Protein AF-A0A2K9DX71-F1 (afdb_monomer_lite)

Structure (mmCIF, N/CA/C/O backbone):
data_AF-A0A2K9DX71-F1
#
_entry.id   AF-A0A2K9DX71-F1
#
loop_
_atom_site.group_PDB
_atom_site.id
_atom_site.type_symbol
_atom_site.label_atom_id
_atom_site.label_alt_id
_atom_site.label_comp_id
_atom_site.label_asym_id
_atom_site.label_entity_id
_atom_site.label_seq_id
_atom_site.pdbx_PDB_ins_code
_atom_site.Cartn_x
_atom_site.Cartn_y
_atom_site.Cartn_z
_atom_site.occupancy
_atom_site.B_iso_or_equiv
_atom_site.auth_seq_id
_atom_site.auth_comp_id
_atom_site.auth_asym_id
_atom_site.auth_atom_id
_atom_site.pdbx_PDB_model_num
ATOM 1 N N . MET A 1 1 ? -12.367 -12.941 1.163 1.00 76.44 1 MET A N 1
ATOM 2 C CA . MET A 1 1 ? -12.643 -12.492 -0.220 1.00 76.44 1 MET A CA 1
ATOM 3 C C . MET A 1 1 ? -11.961 -11.161 -0.520 1.00 76.44 1 MET A C 1
ATOM 5 O O . MET A 1 1 ? -11.025 -11.190 -1.291 1.00 76.44 1 MET A O 1
ATOM 9 N N . PHE A 1 2 ? -12.339 -10.026 0.095 1.00 86.12 2 PHE A N 1
ATOM 10 C CA . PHE A 1 2 ? -11.688 -8.729 -0.202 1.00 86.12 2 PHE A CA 1
ATOM 11 C C . PHE A 1 2 ? -10.212 -8.670 0.224 1.00 86.12 2 PHE A C 1
ATOM 13 O O . PHE A 1 2 ? -9.353 -8.324 -0.580 1.00 86.12 2 PHE A O 1
ATOM 20 N N . GLU A 1 3 ? -9.910 -9.048 1.470 1.00 90.69 3 GLU A N 1
ATOM 21 C CA . GLU A 1 3 ? -8.520 -9.111 1.939 1.00 90.69 3 GLU A CA 1
ATOM 22 C C . GLU A 1 3 ? -7.691 -10.093 1.120 1.00 90.69 3 GLU A C 1
ATOM 24 O O . GLU A 1 3 ? -6.584 -9.760 0.723 1.00 90.69 3 GLU A O 1
ATOM 29 N N . ASP A 1 4 ? -8.231 -11.279 0.835 1.00 92.75 4 ASP A N 1
ATOM 30 C CA . ASP A 1 4 ? -7.519 -12.298 0.061 1.00 92.75 4 ASP A CA 1
ATOM 31 C C . ASP A 1 4 ? -7.148 -11.774 -1.331 1.00 92.75 4 ASP A C 1
ATOM 33 O O . ASP A 1 4 ? -5.999 -11.911 -1.731 1.00 92.75 4 ASP A O 1
ATOM 37 N N . THR A 1 5 ? -8.052 -11.051 -2.006 1.00 94.12 5 THR A N 1
ATOM 38 C CA . THR A 1 5 ? -7.744 -10.390 -3.283 1.00 94.12 5 THR A CA 1
ATOM 39 C C . THR A 1 5 ? -6.643 -9.338 -3.143 1.00 94.12 5 THR A C 1
ATOM 41 O O . THR A 1 5 ? -5.730 -9.310 -3.958 1.00 94.12 5 THR A O 1
ATOM 44 N N . ILE A 1 6 ? -6.668 -8.496 -2.103 1.00 95.06 6 ILE A N 1
ATOM 45 C CA . ILE A 1 6 ? -5.584 -7.524 -1.861 1.00 95.06 6 ILE A CA 1
ATOM 46 C C . ILE A 1 6 ? -4.240 -8.240 -1.677 1.00 95.06 6 ILE A C 1
ATOM 48 O O . ILE A 1 6 ? -3.221 -7.785 -2.194 1.00 95.06 6 ILE A O 1
ATOM 52 N N . LEU A 1 7 ? -4.230 -9.351 -0.939 1.00 96.75 7 LEU A N 1
ATOM 53 C CA . LEU A 1 7 ? -3.019 -10.126 -0.689 1.00 96.75 7 LEU A CA 1
ATOM 54 C C . LEU A 1 7 ? -2.520 -10.806 -1.972 1.00 96.75 7 LEU A C 1
ATOM 56 O O . LEU A 1 7 ? -1.317 -10.816 -2.198 1.00 96.75 7 LEU A O 1
ATOM 60 N N . GLU A 1 8 ? -3.410 -11.317 -2.821 1.00 97.38 8 GLU A N 1
ATOM 61 C CA . GLU A 1 8 ? -3.056 -11.880 -4.131 1.00 97.38 8 GLU A CA 1
ATOM 62 C C . GLU A 1 8 ? -2.452 -10.819 -5.063 1.00 97.38 8 GLU A C 1
ATOM 64 O O . GLU A 1 8 ? -1.439 -11.075 -5.708 1.00 97.38 8 GLU A O 1
ATOM 69 N N . MET A 1 9 ? -2.999 -9.598 -5.085 1.00 97.44 9 MET A N 1
ATOM 70 C CA . MET A 1 9 ? -2.460 -8.499 -5.902 1.00 97.44 9 MET A CA 1
ATOM 71 C C . MET A 1 9 ? -1.044 -8.080 -5.483 1.00 97.44 9 MET A C 1
ATOM 73 O O . MET A 1 9 ? -0.245 -7.654 -6.314 1.00 97.44 9 MET A O 1
ATOM 77 N N . MET A 1 10 ? -0.697 -8.228 -4.202 1.00 97.81 10 MET A N 1
ATOM 78 C CA . MET A 1 10 ? 0.667 -7.984 -3.720 1.00 97.81 10 MET A CA 1
ATOM 79 C C . MET A 1 10 ? 1.690 -8.992 -4.270 1.00 97.81 10 MET A C 1
ATOM 81 O O . MET A 1 10 ? 2.883 -8.705 -4.251 1.00 97.81 10 MET A O 1
ATOM 85 N N . ASP A 1 11 ? 1.249 -10.153 -4.757 1.00 97.44 11 ASP A N 1
ATOM 86 C CA . ASP A 1 11 ? 2.118 -11.149 -5.394 1.00 97.44 11 ASP A CA 1
ATOM 87 C C . ASP A 1 11 ? 2.207 -10.966 -6.927 1.00 97.44 11 ASP A C 1
ATOM 89 O O . ASP A 1 11 ? 2.851 -11.767 -7.605 1.00 97.44 11 ASP A O 1
ATOM 93 N N . GLY A 1 12 ? 1.566 -9.923 -7.469 1.00 96.44 12 GLY A N 1
ATOM 94 C CA . GLY A 1 12 ? 1.499 -9.624 -8.899 1.00 96.44 12 GLY A CA 1
ATOM 95 C C . GLY A 1 12 ? 2.605 -8.702 -9.426 1.00 96.44 12 GLY A C 1
ATOM 96 O O . GLY A 1 12 ? 3.689 -8.563 -8.853 1.00 96.44 12 GLY A O 1
ATOM 97 N N . GLU A 1 13 ? 2.315 -8.063 -10.558 1.00 96.81 13 GLU A N 1
ATOM 98 C CA . GLU A 1 13 ? 3.222 -7.141 -11.245 1.00 96.81 13 GLU A CA 1
ATOM 99 C C . GLU A 1 13 ? 3.141 -5.718 -10.649 1.00 96.81 13 GLU A C 1
ATOM 101 O O . GLU A 1 13 ? 2.268 -5.433 -9.826 1.00 96.81 13 GLU A O 1
ATOM 106 N N . PRO A 1 14 ? 4.029 -4.775 -11.032 1.00 96.06 14 PRO A N 1
ATOM 107 C CA . PRO A 1 14 ? 4.040 -3.422 -10.465 1.00 96.06 14 PRO A CA 1
ATOM 108 C C . PRO A 1 14 ? 2.683 -2.706 -10.467 1.00 96.06 14 PRO A C 1
ATOM 110 O O . PRO A 1 14 ? 2.383 -1.978 -9.521 1.00 96.06 14 PRO A O 1
ATOM 113 N N . PHE A 1 15 ? 1.848 -2.942 -11.484 1.00 95.75 15 PHE A N 1
ATOM 114 C CA . PHE A 1 15 ? 0.478 -2.431 -11.524 1.00 95.75 15 PHE A CA 1
ATOM 115 C C . PHE A 1 15 ? -0.389 -3.000 -10.394 1.00 95.75 15 PHE A C 1
ATOM 117 O O . PHE A 1 15 ? -1.045 -2.235 -9.688 1.00 95.75 15 PHE A O 1
ATOM 124 N N . ASP A 1 16 ? -0.365 -4.316 -10.183 1.00 97.69 16 AS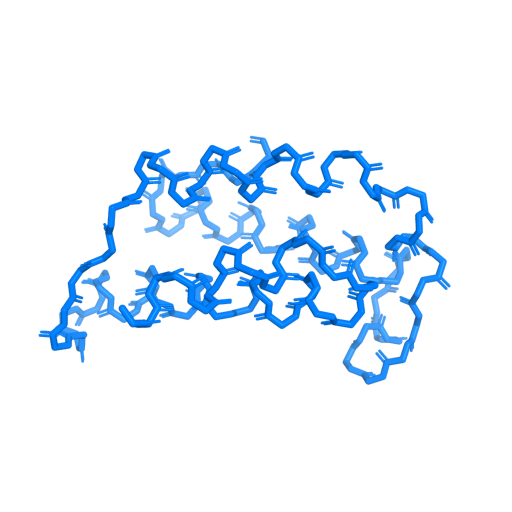P A N 1
ATOM 125 C CA . ASP A 1 16 ? -1.155 -4.983 -9.145 1.00 97.69 16 ASP A CA 1
ATOM 126 C C . ASP A 1 16 ? -0.725 -4.520 -7.751 1.00 97.69 16 ASP A C 1
ATOM 128 O O . ASP A 1 16 ? -1.566 -4.181 -6.916 1.00 97.69 16 ASP A O 1
ATOM 132 N N . ILE A 1 17 ? 0.588 -4.396 -7.531 1.00 98.00 17 ILE A N 1
ATOM 133 C CA . ILE A 1 17 ? 1.163 -3.880 -6.283 1.00 98.00 17 ILE A CA 1
ATOM 134 C C . ILE A 1 17 ? 0.722 -2.429 -6.041 1.00 98.00 17 ILE A C 1
ATOM 136 O O . ILE A 1 17 ? 0.343 -2.074 -4.921 1.00 98.00 17 ILE A O 1
ATOM 140 N N . TYR A 1 18 ? 0.736 -1.586 -7.079 1.00 96.25 18 TYR A N 1
ATOM 141 C CA . TYR A 1 18 ? 0.255 -0.206 -6.998 1.00 96.25 18 TYR A CA 1
ATOM 142 C C . TYR A 1 18 ? -1.238 -0.140 -6.642 1.00 9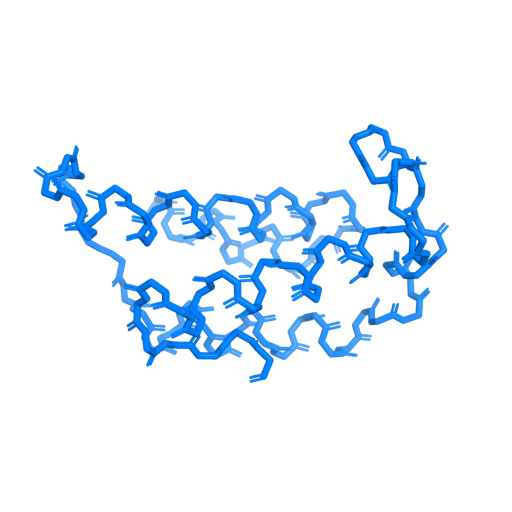6.25 18 TYR A C 1
ATOM 144 O O . TYR A 1 18 ? -1.637 0.626 -5.759 1.00 96.25 18 TYR A O 1
ATOM 152 N N . VAL A 1 19 ? -2.072 -0.967 -7.275 1.00 96.44 19 VAL A N 1
ATOM 153 C CA . VAL A 1 19 ? -3.505 -1.012 -6.967 1.00 96.44 19 VAL A CA 1
ATOM 154 C C . VAL A 1 19 ? -3.737 -1.526 -5.544 1.00 96.44 19 VAL A C 1
ATOM 156 O O . VAL A 1 19 ? -4.537 -0.938 -4.816 1.00 96.44 19 VAL A O 1
ATOM 159 N N . ALA A 1 20 ? -3.004 -2.550 -5.100 1.00 97.62 20 ALA A N 1
ATOM 160 C CA . ALA A 1 20 ? -3.080 -3.060 -3.732 1.00 97.62 20 ALA A CA 1
ATOM 161 C C . ALA A 1 20 ? -2.735 -1.974 -2.699 1.00 97.62 20 ALA A C 1
ATOM 163 O O . ALA A 1 20 ? -3.484 -1.775 -1.741 1.00 97.62 20 ALA A O 1
ATOM 164 N N . LEU A 1 21 ? -1.653 -1.217 -2.919 1.00 97.25 21 LEU A N 1
ATOM 165 C CA . LEU A 1 21 ? -1.282 -0.057 -2.102 1.00 97.25 21 LEU A CA 1
ATOM 166 C C . LEU A 1 21 ? -2.429 0.960 -2.017 1.00 97.25 21 LEU A C 1
ATOM 168 O O . LEU A 1 21 ? -2.799 1.395 -0.923 1.00 97.25 21 LEU A O 1
ATOM 172 N N . PHE A 1 22 ? -3.006 1.330 -3.162 1.00 95.56 22 PHE A N 1
ATOM 173 C CA . PHE A 1 22 ? -4.071 2.327 -3.225 1.00 95.56 22 PHE A CA 1
ATOM 174 C C . PHE A 1 22 ? -5.358 1.852 -2.533 1.00 95.56 22 PHE A C 1
ATOM 176 O O . PHE A 1 22 ? -6.026 2.635 -1.850 1.00 95.56 22 PHE A O 1
ATOM 183 N N . LEU A 1 23 ? -5.703 0.569 -2.665 1.00 95.94 23 LEU A N 1
ATOM 184 C CA . LEU A 1 23 ? -6.843 -0.037 -1.975 1.00 95.94 23 LEU A CA 1
ATOM 185 C C . LEU A 1 23 ? -6.642 -0.034 -0.459 1.00 95.94 23 LEU A C 1
ATOM 187 O O . LEU A 1 23 ? -7.536 0.409 0.263 1.00 95.94 23 LEU A O 1
ATOM 191 N N . VAL A 1 24 ? -5.465 -0.443 0.024 1.00 96.88 24 VAL A N 1
ATOM 192 C CA . VAL A 1 24 ? -5.141 -0.420 1.459 1.00 96.88 24 VAL A CA 1
ATOM 193 C C . VAL A 1 24 ? -5.195 1.006 2.008 1.00 96.88 24 VAL A C 1
ATOM 195 O O . VAL A 1 24 ? -5.821 1.239 3.039 1.00 96.88 24 VAL A O 1
ATOM 198 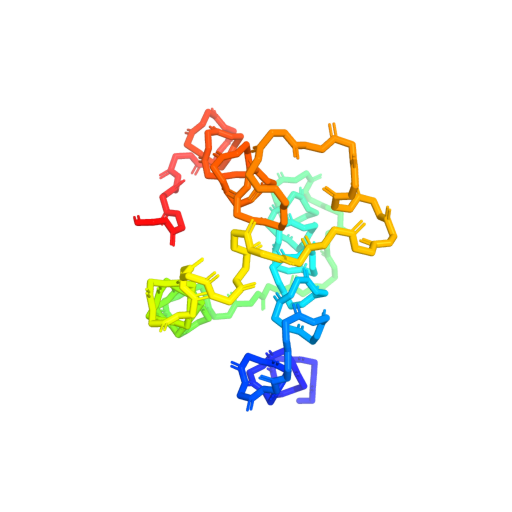N N . PHE A 1 25 ? -4.616 1.984 1.307 1.00 96.69 25 PHE A N 1
ATOM 199 C CA . PHE A 1 25 ? -4.667 3.384 1.732 1.00 96.69 25 PHE A CA 1
ATOM 200 C C . PHE A 1 25 ? -6.103 3.920 1.835 1.00 96.69 25 PHE A C 1
ATOM 202 O O . PHE A 1 25 ? -6.474 4.535 2.840 1.00 96.69 25 PHE A O 1
ATOM 209 N N . ASN A 1 26 ? -6.940 3.672 0.823 1.00 95.19 26 ASN A N 1
ATOM 210 C CA . ASN A 1 26 ? -8.337 4.103 0.860 1.00 95.19 26 ASN A CA 1
ATOM 211 C C . ASN A 1 26 ? -9.123 3.411 1.969 1.00 95.19 26 ASN A C 1
ATOM 213 O O . ASN A 1 26 ? -9.940 4.059 2.620 1.00 95.19 26 ASN A O 1
ATOM 217 N N . GLN A 1 27 ? -8.853 2.129 2.204 1.00 95.81 27 GLN A N 1
ATOM 218 C CA . GLN A 1 27 ? -9.467 1.372 3.282 1.00 95.81 27 GLN A CA 1
ATOM 219 C C . GLN A 1 27 ? -9.126 1.980 4.649 1.00 95.81 27 GLN A C 1
ATOM 221 O O . GLN A 1 27 ? -10.036 2.291 5.415 1.00 95.81 27 GLN A O 1
ATOM 226 N N . LEU A 1 28 ? -7.846 2.270 4.917 1.00 95.19 28 LEU A N 1
ATOM 227 C CA . LEU A 1 28 ? -7.418 2.956 6.144 1.00 95.19 28 LEU A CA 1
ATOM 228 C C . LEU A 1 28 ? -8.120 4.308 6.318 1.00 95.19 28 LEU A C 1
ATOM 230 O O . LEU A 1 28 ? -8.600 4.625 7.407 1.00 95.19 28 LEU A O 1
ATOM 234 N N . ARG A 1 29 ? -8.242 5.085 5.235 1.00 95.75 29 ARG A N 1
ATOM 235 C CA . ARG A 1 29 ? -8.952 6.369 5.250 1.00 95.75 29 ARG A CA 1
ATOM 236 C C . ARG A 1 29 ? -10.437 6.204 5.571 1.00 95.75 29 ARG A C 1
ATOM 238 O O . ARG A 1 29 ? -10.973 6.962 6.372 1.00 95.75 29 ARG A O 1
ATOM 245 N N . TYR A 1 30 ? -11.117 5.241 4.954 1.00 95.50 30 TYR A N 1
ATOM 246 C CA . TYR A 1 30 ? -12.542 5.021 5.197 1.00 95.50 30 TYR A CA 1
ATOM 247 C C . TYR A 1 30 ? -12.824 4.473 6.592 1.00 95.50 30 TYR A C 1
ATOM 249 O O . TYR A 1 30 ? -13.824 4.864 7.191 1.00 95.50 30 TYR A O 1
ATOM 257 N N . GLU A 1 31 ? -11.955 3.616 7.125 1.00 94.56 31 GLU A N 1
ATOM 258 C CA . GLU A 1 31 ? -12.036 3.168 8.516 1.00 94.56 31 GLU A CA 1
ATOM 259 C C . GLU A 1 31 ? -11.843 4.333 9.487 1.00 94.56 31 GLU A C 1
ATOM 261 O O . GLU A 1 31 ? -12.640 4.493 10.408 1.00 94.56 31 GLU A O 1
ATOM 266 N N . HIS A 1 32 ? -10.830 5.174 9.255 1.00 93.25 32 HIS A N 1
ATOM 267 C CA . HIS A 1 32 ? -10.573 6.365 10.065 1.00 93.25 32 HIS A CA 1
ATOM 268 C C . HIS A 1 32 ? -11.760 7.339 10.060 1.00 93.25 32 HIS A C 1
ATOM 270 O O . HIS A 1 32 ? -12.157 7.848 11.104 1.00 93.25 32 HIS A O 1
ATOM 276 N N . ASP A 1 33 ? -12.365 7.566 8.893 1.00 94.06 33 ASP A N 1
ATOM 277 C CA . ASP A 1 33 ? -13.489 8.493 8.744 1.00 94.06 33 ASP A CA 1
ATOM 278 C C . ASP A 1 33 ? -14.840 7.890 9.191 1.00 94.06 33 ASP A C 1
ATOM 280 O O . ASP A 1 33 ? -15.875 8.538 9.038 1.00 94.06 33 ASP A O 1
ATOM 284 N N . GLY A 1 34 ? -14.873 6.641 9.681 1.00 94.12 34 GLY A N 1
ATOM 285 C CA . GLY A 1 34 ? -16.110 5.952 10.075 1.00 94.12 34 GLY A CA 1
ATOM 286 C C . GLY A 1 34 ? -17.057 5.645 8.908 1.00 94.12 34 GLY A C 1
ATOM 287 O O . GLY A 1 34 ? -18.259 5.484 9.104 1.00 94.12 34 GLY A O 1
ATOM 288 N N . ARG A 1 35 ? -16.529 5.598 7.678 1.00 95.00 35 ARG A N 1
ATOM 289 C CA . ARG A 1 35 ? -17.286 5.376 6.431 1.00 95.00 35 ARG A CA 1
ATOM 290 C C . ARG A 1 35 ? -17.148 3.963 5.874 1.00 95.00 35 ARG A C 1
ATOM 292 O O . ARG A 1 35 ? -17.828 3.626 4.907 1.00 95.00 35 ARG A O 1
ATOM 299 N N . SER A 1 36 ? -16.262 3.154 6.444 1.00 92.44 36 SER A N 1
ATOM 300 C CA . SER A 1 36 ? -16.090 1.768 6.026 1.00 92.44 36 SER A CA 1
ATOM 301 C C . SER A 1 36 ? -17.155 0.862 6.646 1.00 92.44 36 SER A C 1
ATOM 303 O O . SER A 1 36 ? -17.470 0.975 7.827 1.00 92.44 36 SER A O 1
ATOM 305 N N . SER A 1 37 ? -17.686 -0.068 5.851 1.00 91.19 37 SER A N 1
ATOM 306 C CA . SER A 1 37 ? -18.627 -1.104 6.309 1.00 91.19 37 SER A CA 1
ATOM 307 C C . SER A 1 37 ? -17.926 -2.326 6.917 1.00 91.19 37 SER A C 1
ATOM 309 O O . SER A 1 37 ? -18.585 -3.196 7.482 1.00 91.19 37 SER A O 1
ATOM 311 N N . PHE A 1 38 ? -16.596 -2.388 6.811 1.00 92.38 38 PHE A N 1
ATOM 312 C CA . PHE A 1 38 ? -15.749 -3.439 7.369 1.00 92.38 38 PHE A CA 1
ATOM 313 C C . PHE A 1 38 ? -14.390 -2.875 7.799 1.00 92.38 38 PHE A C 1
ATOM 315 O O . PHE A 1 38 ? -14.028 -1.756 7.438 1.00 92.38 38 PHE A O 1
ATOM 322 N N . VAL A 1 39 ? -13.631 -3.654 8.562 1.00 92.56 39 VAL A N 1
ATOM 323 C CA . VAL A 1 39 ? -12.237 -3.349 8.901 1.00 92.56 39 VAL A CA 1
ATOM 324 C C . VAL A 1 39 ? -11.343 -4.460 8.381 1.00 92.56 39 VAL A C 1
ATOM 326 O O . VAL A 1 39 ? -11.769 -5.616 8.369 1.00 92.56 39 VAL A O 1
ATOM 329 N N . ILE A 1 40 ? -10.134 -4.115 7.948 1.00 93.81 40 ILE A N 1
ATOM 330 C CA . ILE A 1 40 ? -9.129 -5.115 7.579 1.00 93.81 40 ILE A CA 1
ATOM 331 C C . ILE A 1 40 ? -8.292 -5.548 8.785 1.00 93.81 40 ILE A C 1
ATOM 333 O O . ILE A 1 40 ? -8.064 -4.770 9.716 1.00 93.81 40 ILE A O 1
ATOM 337 N N . ASP A 1 41 ? -7.758 -6.765 8.735 1.00 95.12 41 ASP A N 1
ATOM 338 C CA . ASP A 1 41 ? -6.657 -7.208 9.586 1.00 95.12 41 ASP A CA 1
ATOM 339 C C . ASP A 1 41 ? -5.388 -6.414 9.228 1.00 95.12 41 ASP A C 1
ATOM 341 O O . ASP A 1 41 ? -4.605 -6.771 8.339 1.00 95.12 41 ASP A O 1
ATOM 345 N N . ARG A 1 42 ? -5.210 -5.280 9.914 1.00 92.38 42 ARG A N 1
ATOM 346 C CA . ARG A 1 42 ? -4.108 -4.342 9.670 1.00 92.38 42 ARG A CA 1
ATOM 347 C C . ARG A 1 42 ? -2.747 -4.993 9.889 1.00 92.38 42 ARG A C 1
ATOM 349 O O . ARG A 1 42 ? -1.838 -4.728 9.107 1.00 92.38 42 ARG A O 1
ATOM 356 N N . ASP A 1 43 ? -2.600 -5.860 10.885 1.00 93.69 43 ASP A N 1
ATOM 357 C CA . ASP A 1 43 ? -1.314 -6.499 11.176 1.00 93.69 43 ASP A CA 1
ATOM 358 C C . ASP A 1 43 ? -0.897 -7.426 10.034 1.00 93.69 43 ASP A C 1
ATOM 360 O O . ASP A 1 43 ? 0.243 -7.374 9.563 1.00 93.69 43 ASP A O 1
ATOM 364 N N . LYS A 1 44 ? -1.832 -8.236 9.527 1.00 95.88 44 LYS A N 1
ATOM 365 C CA . LYS A 1 44 ? -1.598 -9.125 8.384 1.00 95.88 44 LYS A CA 1
ATOM 366 C C . LYS A 1 44 ? -1.327 -8.340 7.101 1.00 95.88 44 LYS A C 1
ATOM 368 O O . LYS A 1 44 ? -0.322 -8.584 6.424 1.00 95.88 44 LYS A O 1
ATOM 373 N N . VAL A 1 45 ? -2.213 -7.404 6.761 1.00 96.50 45 VAL A N 1
ATOM 374 C CA . VAL A 1 45 ? -2.182 -6.691 5.477 1.00 96.50 45 VAL A CA 1
ATOM 375 C C . VAL A 1 45 ? -0.995 -5.734 5.404 1.00 96.50 45 VAL A C 1
ATOM 377 O O . VAL A 1 45 ? -0.258 -5.762 4.419 1.00 96.50 45 VAL A O 1
ATOM 380 N N . LEU A 1 46 ? -0.746 -4.930 6.443 1.00 96.38 46 LEU A N 1
ATOM 381 C CA . LEU A 1 46 ? 0.354 -3.960 6.432 1.00 96.38 46 LEU A CA 1
ATOM 382 C C . LEU A 1 46 ? 1.718 -4.644 6.465 1.00 96.38 46 LEU A C 1
ATOM 384 O O . LEU A 1 46 ? 2.645 -4.188 5.795 1.00 96.38 46 LEU A O 1
ATOM 388 N N . LYS A 1 47 ? 1.845 -5.773 7.175 1.00 96.94 47 LYS A N 1
ATOM 389 C CA . LYS A 1 47 ? 3.084 -6.557 7.175 1.00 96.94 47 LYS A CA 1
ATOM 390 C C . LYS A 1 47 ? 3.421 -7.080 5.778 1.00 96.94 47 LYS A C 1
ATOM 392 O O . LYS A 1 47 ? 4.565 -6.933 5.344 1.00 96.94 47 LYS A O 1
ATOM 397 N N . LYS A 1 48 ? 2.453 -7.672 5.063 1.00 97.69 48 LYS A N 1
ATOM 398 C CA . LYS A 1 48 ? 2.687 -8.152 3.689 1.00 97.69 48 LYS A CA 1
ATOM 399 C C . LYS A 1 48 ? 2.913 -6.990 2.724 1.00 97.69 48 LYS A C 1
ATOM 401 O O . LYS A 1 48 ? 3.839 -7.073 1.918 1.00 97.69 48 LYS A O 1
ATOM 406 N N . LEU A 1 49 ? 2.142 -5.904 2.837 1.00 98.25 49 LEU A N 1
ATOM 407 C CA . LEU A 1 49 ? 2.315 -4.713 2.003 1.00 98.25 49 LEU A CA 1
ATOM 408 C C . LEU A 1 49 ? 3.740 -4.171 2.125 1.00 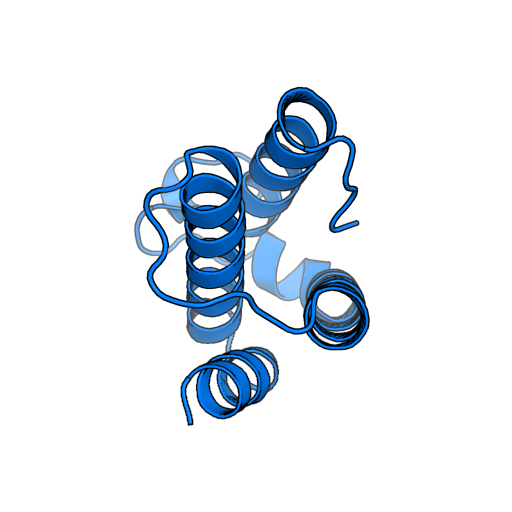98.25 49 LEU A C 1
ATOM 410 O O . LEU A 1 49 ? 4.428 -4.049 1.118 1.00 98.25 49 LEU A O 1
ATOM 414 N N . ARG A 1 50 ? 4.222 -3.936 3.351 1.00 98.31 50 ARG A N 1
ATOM 415 C CA . ARG A 1 50 ? 5.582 -3.444 3.601 1.00 98.31 50 ARG A CA 1
ATOM 416 C C . ARG A 1 50 ? 6.636 -4.321 2.935 1.00 98.31 50 ARG A C 1
ATOM 418 O O . ARG A 1 50 ? 7.4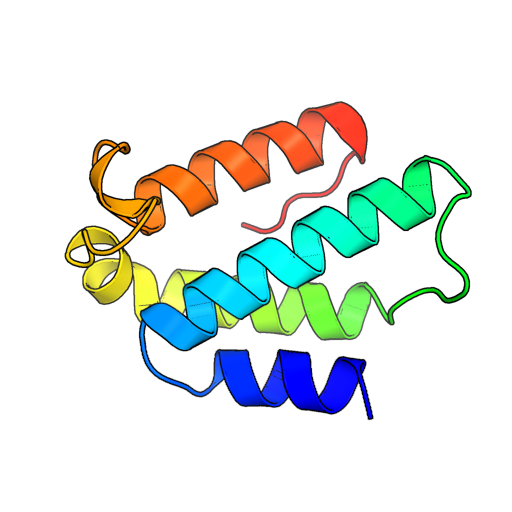96 -3.820 2.215 1.00 98.31 50 ARG A O 1
ATOM 425 N N . GLN A 1 51 ? 6.557 -5.635 3.149 1.00 98.31 51 GLN A N 1
ATOM 426 C CA . GLN A 1 51 ? 7.509 -6.574 2.560 1.00 98.31 51 GLN A CA 1
ATOM 427 C C . GLN A 1 51 ? 7.468 -6.538 1.027 1.00 98.31 51 GLN A C 1
ATOM 429 O O . GLN A 1 51 ? 8.513 -6.551 0.380 1.00 98.31 51 GLN A O 1
ATOM 434 N N . THR A 1 52 ? 6.267 -6.461 0.455 1.00 98.44 52 THR A N 1
ATOM 435 C CA . THR A 1 52 ? 6.038 -6.405 -0.993 1.00 98.44 52 THR A CA 1
ATOM 436 C C . THR A 1 52 ? 6.644 -5.149 -1.603 1.00 98.44 52 THR A C 1
ATOM 438 O O . THR A 1 52 ? 7.365 -5.235 -2.597 1.00 98.44 52 THR A O 1
ATOM 441 N N . LEU A 1 53 ? 6.393 -3.994 -0.984 1.00 98.31 53 LEU A N 1
ATOM 442 C CA . LEU A 1 53 ? 6.913 -2.705 -1.423 1.00 98.31 53 LEU A CA 1
ATOM 443 C C . LEU A 1 53 ? 8.443 -2.694 -1.388 1.00 98.31 53 LEU A C 1
ATOM 445 O O . LEU A 1 53 ? 9.075 -2.373 -2.391 1.00 98.31 53 LEU A O 1
ATOM 449 N N . ILE A 1 54 ? 9.042 -3.108 -0.268 1.00 98.06 54 ILE A N 1
ATOM 450 C CA . ILE A 1 54 ? 10.502 -3.147 -0.110 1.00 98.06 54 ILE A CA 1
ATOM 451 C C . ILE A 1 54 ? 11.138 -4.085 -1.144 1.00 98.06 54 ILE A C 1
ATOM 453 O O . ILE A 1 54 ? 12.100 -3.698 -1.805 1.00 98.06 54 ILE A O 1
ATOM 457 N N . ASN A 1 55 ? 10.580 -5.285 -1.333 1.00 98.25 55 ASN A N 1
ATOM 458 C CA . ASN A 1 55 ? 11.120 -6.277 -2.268 1.00 98.25 55 ASN A CA 1
ATOM 459 C C . ASN A 1 55 ? 11.005 -5.855 -3.737 1.00 98.25 55 ASN A C 1
ATOM 461 O O . ASN A 1 55 ? 11.802 -6.296 -4.561 1.00 98.25 55 ASN A O 1
ATOM 465 N N . ASN A 1 56 ? 10.026 -5.012 -4.073 1.00 98.19 56 ASN A N 1
ATOM 466 C CA . ASN A 1 56 ? 9.776 -4.565 -5.443 1.00 98.19 56 ASN A CA 1
ATOM 467 C C . ASN A 1 56 ? 10.183 -3.108 -5.686 1.00 98.19 56 ASN A C 1
ATOM 469 O O . ASN A 1 56 ? 9.853 -2.560 -6.736 1.00 98.19 56 ASN A O 1
ATOM 473 N N . LYS A 1 57 ? 10.924 -2.481 -4.761 1.00 97.50 57 LYS A N 1
ATOM 474 C CA . LYS A 1 57 ? 11.302 -1.063 -4.836 1.00 97.50 57 LYS A CA 1
ATOM 475 C C . LYS A 1 57 ? 11.866 -0.667 -6.200 1.00 97.50 57 LYS A C 1
ATOM 477 O O . LYS A 1 57 ? 11.375 0.282 -6.799 1.00 97.50 57 LYS A O 1
ATOM 482 N N . GLU A 1 58 ? 12.858 -1.394 -6.714 1.00 97.06 58 GLU A N 1
ATOM 483 C CA . GLU A 1 58 ? 13.478 -1.069 -8.008 1.00 97.06 58 GLU A CA 1
ATOM 484 C C . GLU A 1 58 ? 12.488 -1.167 -9.174 1.00 97.06 58 GLU A C 1
ATOM 486 O O . GLU A 1 58 ? 12.479 -0.303 -10.048 1.00 97.06 58 GLU A O 1
ATOM 491 N N . LYS A 1 59 ? 11.611 -2.178 -9.178 1.00 96.44 59 LYS A N 1
ATOM 492 C CA . LYS A 1 59 ? 10.573 -2.309 -10.210 1.00 96.44 59 LYS A CA 1
ATOM 493 C C . LYS A 1 59 ? 9.586 -1.143 -10.146 1.00 96.44 59 LYS A C 1
ATOM 495 O O . LYS A 1 59 ? 9.260 -0.562 -11.174 1.00 96.44 59 LYS A O 1
ATOM 500 N N . LEU A 1 60 ? 9.157 -0.771 -8.940 1.00 97.06 60 LEU A N 1
ATOM 501 C CA . LEU A 1 60 ? 8.229 0.337 -8.706 1.00 97.06 60 LEU A CA 1
ATOM 502 C C . LEU A 1 60 ? 8.848 1.696 -9.061 1.00 97.06 60 LEU A C 1
ATOM 504 O O . LEU A 1 60 ? 8.151 2.556 -9.592 1.00 97.06 60 LEU A O 1
ATOM 508 N N . MET A 1 61 ? 10.152 1.881 -8.830 1.00 96.62 61 MET A N 1
ATOM 509 C CA . MET A 1 61 ? 10.878 3.092 -9.234 1.00 96.62 61 MET A CA 1
ATOM 510 C C . MET A 1 61 ? 10.924 3.288 -10.753 1.00 96.62 61 MET A C 1
ATOM 512 O O . MET A 1 61 ? 11.019 4.419 -11.222 1.00 96.62 61 MET A O 1
ATOM 516 N N . ASN A 1 62 ? 10.855 2.193 -11.513 1.00 95.62 62 ASN A N 1
ATOM 517 C CA . ASN A 1 62 ? 10.892 2.196 -12.974 1.00 95.62 62 ASN A CA 1
ATOM 518 C C . ASN A 1 62 ? 9.499 2.090 -13.619 1.00 95.62 62 ASN A C 1
ATOM 520 O O . ASN A 1 62 ? 9.394 2.011 -14.842 1.00 95.62 62 ASN A O 1
ATOM 524 N N . TYR A 1 63 ? 8.429 2.087 -12.821 1.00 96.44 63 TYR A N 1
ATOM 525 C CA . TYR A 1 63 ? 7.058 1.977 -13.309 1.00 96.44 63 TYR A CA 1
ATOM 526 C C . TYR A 1 63 ? 6.367 3.346 -13.326 1.00 96.44 63 TYR A C 1
ATOM 528 O O . TYR A 1 63 ? 6.104 3.932 -12.275 1.00 96.44 63 TYR A O 1
ATOM 536 N N . PHE A 1 64 ? 6.057 3.844 -14.526 1.00 95.19 64 PHE A N 1
ATOM 537 C CA . PHE A 1 64 ? 5.546 5.205 -14.765 1.00 95.19 64 PHE A CA 1
ATOM 538 C C . PHE A 1 64 ? 4.164 5.245 -15.432 1.00 95.19 64 PHE A C 1
ATOM 540 O O . PHE A 1 64 ? 3.719 6.300 -15.879 1.00 95.19 64 PHE A O 1
ATOM 547 N N . GLU A 1 65 ? 3.466 4.116 -15.526 1.00 92.38 65 GLU A N 1
ATOM 548 C CA . GLU A 1 65 ? 2.139 4.093 -16.142 1.00 92.38 65 GLU A CA 1
ATOM 549 C C . GLU A 1 65 ? 1.061 4.690 -15.217 1.00 92.38 65 GLU A C 1
ATOM 551 O O . GLU A 1 65 ? 1.221 4.770 -13.997 1.00 92.38 65 GLU A O 1
ATOM 556 N N . TRP A 1 66 ? -0.078 5.080 -15.797 1.00 87.00 66 TRP A N 1
ATOM 557 C CA . TRP A 1 66 ? -1.235 5.622 -15.071 1.00 87.00 66 TRP A CA 1
ATOM 558 C C . TRP A 1 66 ? -0.889 6.857 -14.222 1.00 87.00 66 TRP A C 1
ATOM 560 O O . TRP A 1 66 ? -0.225 7.779 -14.690 1.00 87.00 66 TRP A O 1
ATOM 570 N N . ALA A 1 67 ? -1.367 6.909 -12.976 1.00 83.88 67 ALA A N 1
ATOM 571 C CA . ALA A 1 67 ? -1.084 8.014 -12.071 1.00 83.88 67 ALA A CA 1
ATOM 572 C C . ALA A 1 67 ? 0.389 8.048 -11.628 1.00 83.88 67 ALA A C 1
ATOM 574 O O . ALA A 1 67 ? 0.854 9.106 -11.207 1.00 83.88 67 ALA A O 1
ATOM 575 N N . CYS A 1 68 ? 1.130 6.938 -11.753 1.00 85.56 68 CYS A N 1
ATOM 576 C CA . CYS A 1 68 ? 2.525 6.834 -11.324 1.00 85.56 68 CYS A CA 1
ATOM 577 C C . CYS A 1 68 ? 3.462 7.742 -12.135 1.00 85.56 68 CYS A C 1
ATOM 579 O O . CYS A 1 68 ? 4.477 8.187 -11.610 1.00 85.56 68 CYS A O 1
ATOM 581 N N . GLY A 1 69 ? 3.096 8.080 -13.376 1.00 86.12 69 GLY A N 1
ATOM 582 C CA . GLY A 1 69 ? 3.853 9.005 -14.224 1.00 86.12 69 GLY A CA 1
ATOM 583 C C . GLY A 1 69 ? 3.930 10.442 -13.695 1.00 86.12 69 GLY A C 1
ATOM 584 O O . GLY A 1 69 ? 4.761 11.215 -14.162 1.00 86.12 69 GLY A O 1
ATOM 585 N N . ASN A 1 70 ? 3.101 10.803 -12.709 1.00 87.44 70 ASN A N 1
ATOM 586 C CA . ASN A 1 70 ? 3.105 12.133 -12.093 1.00 87.44 70 ASN A CA 1
ATOM 587 C C . ASN A 1 70 ? 4.106 12.275 -10.934 1.00 87.44 70 ASN A C 1
ATOM 589 O O . ASN A 1 70 ? 4.232 13.370 -10.386 1.00 87.44 70 ASN A O 1
ATOM 593 N N . TYR A 1 71 ? 4.784 11.195 -10.533 1.00 85.44 71 TYR A N 1
ATOM 594 C CA . TYR A 1 71 ? 5.659 11.185 -9.363 1.00 85.44 71 TYR A CA 1
ATOM 595 C C . TYR A 1 71 ? 7.118 10.977 -9.754 1.00 85.44 71 TYR A C 1
ATOM 597 O O . TYR A 1 71 ? 7.463 10.111 -10.564 1.00 85.44 71 TYR A O 1
ATOM 605 N N . GLU A 1 72 ? 7.996 11.756 -9.125 1.00 85.50 72 GLU A N 1
ATOM 606 C CA . GLU A 1 72 ? 9.431 11.515 -9.194 1.00 85.50 72 GLU A CA 1
ATOM 607 C C . GLU A 1 72 ? 9.732 10.141 -8.572 1.00 85.50 72 GLU A C 1
ATOM 609 O O . GLU A 1 72 ? 9.357 9.862 -7.433 1.00 85.50 72 GLU A O 1
ATOM 614 N N . GLY A 1 73 ? 10.354 9.249 -9.347 1.00 91.00 73 GLY A N 1
ATOM 615 C CA . GLY A 1 73 ? 10.568 7.856 -8.944 1.00 91.00 73 GLY A CA 1
ATOM 616 C C . GLY A 1 73 ? 9.373 6.923 -9.176 1.00 91.00 73 GLY A C 1
ATOM 617 O O . GLY A 1 73 ? 9.268 5.912 -8.485 1.00 91.00 73 GLY A O 1
ATOM 618 N N . GLY A 1 74 ? 8.469 7.242 -10.107 1.00 94.69 74 GLY A N 1
ATOM 619 C CA . GLY A 1 74 ? 7.418 6.328 -10.565 1.00 94.69 74 GLY A CA 1
ATOM 620 C C . GLY A 1 74 ? 6.448 5.919 -9.453 1.00 94.69 74 GLY A C 1
ATOM 621 O O . GLY A 1 74 ? 6.147 6.700 -8.548 1.00 94.69 74 GLY A O 1
ATOM 622 N N . ALA A 1 75 ? 5.975 4.672 -9.470 1.00 96.12 75 ALA A N 1
ATOM 623 C CA . ALA A 1 75 ? 5.102 4.145 -8.416 1.00 96.12 75 ALA A CA 1
ATOM 624 C C . ALA A 1 75 ? 5.738 4.209 -7.022 1.00 96.12 75 ALA A C 1
ATOM 626 O O . ALA A 1 75 ? 5.022 4.347 -6.033 1.00 96.12 75 ALA A O 1
ATOM 627 N N . TRP A 1 76 ? 7.069 4.143 -6.917 1.00 97.38 76 TRP A N 1
ATOM 628 C CA . TRP A 1 76 ? 7.739 4.282 -5.625 1.00 97.38 76 TRP A CA 1
ATOM 629 C C . TRP A 1 76 ? 7.598 5.692 -5.033 1.00 97.38 76 TRP A C 1
ATOM 631 O O . TRP A 1 76 ? 7.477 5.833 -3.817 1.00 97.38 76 TRP A O 1
ATOM 641 N N . GLY A 1 77 ? 7.552 6.735 -5.866 1.00 95.56 77 GLY A N 1
ATOM 642 C CA . GLY A 1 77 ? 7.264 8.095 -5.398 1.00 95.56 77 GLY A CA 1
ATOM 643 C C . GLY A 1 77 ? 5.896 8.185 -4.713 1.00 95.56 77 GLY A C 1
ATOM 644 O O . GLY A 1 77 ? 5.758 8.786 -3.647 1.00 95.56 77 GLY A O 1
ATOM 645 N N . GLU A 1 78 ? 4.900 7.491 -5.262 1.00 94.81 78 GLU A N 1
ATOM 646 C CA . GLU A 1 78 ? 3.571 7.398 -4.655 1.00 94.81 78 GLU A CA 1
ATOM 647 C C . GLU A 1 78 ? 3.570 6.598 -3.341 1.00 94.81 78 GLU A C 1
ATOM 649 O O . GLU A 1 78 ? 2.867 6.964 -2.400 1.00 94.81 78 GLU A O 1
ATOM 654 N N . VAL A 1 79 ? 4.392 5.546 -3.235 1.00 97.12 79 VAL A N 1
ATOM 655 C CA . VAL A 1 79 ? 4.584 4.795 -1.980 1.00 97.12 79 VAL A CA 1
ATOM 656 C C . VAL A 1 79 ? 5.051 5.716 -0.857 1.00 97.12 79 VAL A C 1
ATOM 658 O O . VAL A 1 79 ? 4.471 5.693 0.228 1.00 97.12 79 VAL A O 1
ATOM 661 N N . VAL A 1 80 ? 6.070 6.540 -1.118 1.00 96.69 80 VAL A N 1
ATOM 662 C CA . VAL A 1 80 ? 6.611 7.482 -0.126 1.00 96.69 80 VAL A CA 1
ATOM 663 C C . VAL A 1 80 ? 5.544 8.490 0.295 1.00 96.69 80 VAL A C 1
ATOM 665 O O . VAL A 1 80 ? 5.308 8.671 1.488 1.00 96.69 80 VAL A O 1
ATOM 668 N N . ARG A 1 81 ? 4.827 9.074 -0.672 1.00 95.44 81 ARG A N 1
ATOM 669 C CA . ARG A 1 81 ? 3.751 10.033 -0.393 1.00 95.44 81 ARG A CA 1
ATOM 670 C C . ARG A 1 81 ? 2.630 9.419 0.454 1.00 95.44 81 ARG A C 1
ATOM 672 O O . ARG A 1 81 ? 2.107 10.067 1.359 1.00 95.44 81 ARG A O 1
ATOM 679 N N . ILE A 1 82 ? 2.221 8.184 0.158 1.00 96.50 82 ILE A N 1
ATOM 680 C CA . ILE A 1 82 ? 1.185 7.488 0.934 1.00 96.50 82 ILE A CA 1
ATOM 681 C C . ILE A 1 82 ? 1.687 7.158 2.343 1.00 96.50 82 ILE A C 1
ATOM 683 O O . ILE A 1 82 ? 0.922 7.292 3.295 1.00 96.50 82 ILE A O 1
ATOM 687 N N . ASP A 1 83 ? 2.948 6.759 2.501 1.00 97.81 83 ASP A N 1
ATOM 688 C CA . ASP A 1 83 ? 3.540 6.498 3.814 1.00 97.81 83 ASP A CA 1
ATOM 689 C C . ASP A 1 83 ? 3.550 7.747 4.706 1.00 97.81 83 ASP A C 1
ATOM 691 O O . ASP A 1 83 ? 3.141 7.676 5.866 1.00 97.81 83 ASP A O 1
ATOM 695 N N . GLU A 1 84 ? 3.909 8.906 4.152 1.00 97.31 84 GLU A N 1
ATOM 696 C CA . GLU A 1 84 ? 3.821 10.197 4.846 1.00 97.31 84 GLU A CA 1
ATOM 697 C C . GLU A 1 84 ? 2.381 10.511 5.274 1.00 97.31 84 GLU A C 1
ATOM 699 O O . GLU A 1 84 ? 2.126 10.790 6.447 1.00 97.31 84 GLU A O 1
ATOM 704 N N . LEU A 1 85 ? 1.411 10.361 4.366 1.00 96.69 85 LEU A N 1
ATOM 705 C CA . LEU A 1 85 ? -0.002 10.575 4.687 1.00 96.69 85 LEU A CA 1
ATOM 706 C C . LEU A 1 85 ? -0.521 9.622 5.770 1.00 96.69 85 LEU A C 1
ATOM 708 O O . LEU A 1 85 ? -1.323 10.029 6.613 1.00 96.69 85 LEU A O 1
ATOM 712 N N . CYS A 1 86 ? -0.095 8.359 5.752 1.00 96.38 86 CYS A N 1
ATOM 713 C CA . CYS A 1 86 ? -0.474 7.378 6.764 1.00 96.38 86 CYS A CA 1
ATOM 714 C C . CYS A 1 86 ? 0.110 7.721 8.137 1.00 96.38 86 CYS A C 1
ATOM 716 O O . CYS A 1 86 ? -0.595 7.606 9.145 1.00 96.38 86 CYS A O 1
ATOM 718 N N . LYS A 1 87 ? 1.359 8.193 8.187 1.00 97.31 87 LYS A N 1
ATOM 719 C CA . LYS A 1 87 ? 1.995 8.649 9.428 1.00 97.31 87 LYS A CA 1
ATOM 720 C C . LYS A 1 87 ? 1.255 9.848 10.005 1.00 97.31 87 LYS A C 1
ATOM 722 O O . LYS A 1 87 ? 0.904 9.831 11.181 1.00 97.31 87 LYS A O 1
ATOM 727 N N . GLU A 1 88 ? 0.956 10.839 9.170 1.00 96.44 88 GLU A N 1
ATOM 728 C CA . GLU A 1 88 ? 0.272 12.066 9.585 1.00 96.44 88 GLU A CA 1
ATOM 729 C C . GLU A 1 88 ? -1.166 11.824 10.052 1.00 96.44 88 GLU A C 1
ATOM 731 O O . GLU A 1 88 ? -1.589 12.376 11.067 1.00 96.44 88 GLU A O 1
ATOM 736 N N . LYS A 1 89 ? -1.939 11.020 9.312 1.00 94.25 89 LYS A N 1
ATOM 737 C CA . LYS A 1 89 ? -3.384 10.879 9.553 1.00 94.25 89 LYS A CA 1
ATOM 738 C C . LYS A 1 89 ? -3.748 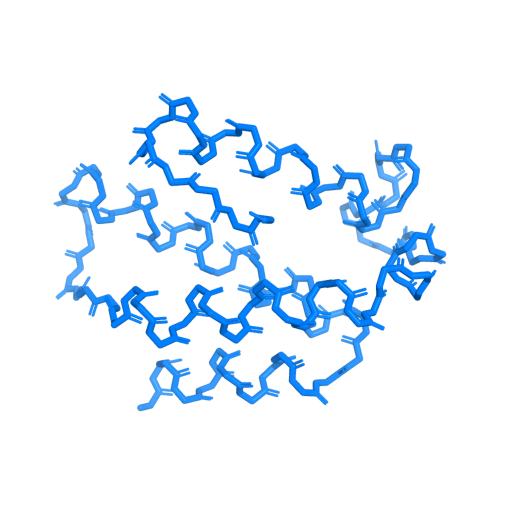9.720 10.460 1.00 94.25 89 LYS A C 1
ATOM 740 O O . LYS A 1 89 ? -4.757 9.793 11.153 1.00 94.25 89 LYS A O 1
ATOM 745 N N . PHE A 1 90 ? -2.975 8.642 10.422 1.00 92.25 90 PHE A N 1
ATOM 746 C CA . PHE A 1 90 ? -3.338 7.386 11.077 1.00 92.25 90 PHE A CA 1
ATOM 747 C C . PHE A 1 90 ? -2.318 6.952 12.131 1.00 92.25 90 PHE A C 1
ATOM 749 O O . PHE A 1 90 ? -2.576 5.974 12.829 1.00 92.25 90 PHE A O 1
ATOM 756 N N . ASN A 1 91 ? -1.184 7.654 12.261 1.00 94.31 91 ASN A N 1
ATOM 757 C CA . ASN A 1 91 ? -0.047 7.241 13.088 1.00 94.31 91 ASN A CA 1
ATOM 758 C C . ASN A 1 91 ? 0.444 5.817 12.732 1.00 94.31 91 ASN A C 1
ATOM 760 O O . ASN A 1 91 ? 0.773 5.015 13.606 1.00 94.31 91 ASN A O 1
ATOM 764 N N . ILE A 1 92 ? 0.447 5.491 11.432 1.00 93.62 92 ILE A N 1
ATOM 765 C CA . ILE A 1 92 ? 0.837 4.188 10.870 1.00 93.62 92 ILE A CA 1
ATOM 766 C C . ILE A 1 92 ? 1.928 4.401 9.816 1.00 93.62 92 ILE A C 1
ATOM 768 O O . ILE A 1 92 ? 1.808 5.291 8.983 1.00 93.62 92 ILE A O 1
ATOM 772 N N . SER A 1 93 ? 2.951 3.541 9.808 1.00 95.06 93 SER A N 1
ATOM 773 C CA . SER A 1 93 ? 3.968 3.475 8.745 1.00 95.06 93 SER A CA 1
ATOM 774 C C . SER A 1 93 ? 3.739 2.234 7.884 1.00 95.06 93 SER A C 1
ATOM 776 O O . SER A 1 93 ? 3.708 1.114 8.411 1.00 95.06 93 SER A O 1
ATOM 778 N N . ILE A 1 94 ? 3.595 2.412 6.571 1.00 94.94 94 ILE A N 1
ATOM 779 C CA . ILE A 1 94 ? 3.508 1.297 5.612 1.00 94.94 94 ILE A CA 1
ATOM 780 C C . ILE A 1 94 ? 4.892 0.872 5.108 1.00 94.94 94 ILE A C 1
ATOM 782 O O . ILE A 1 94 ? 5.041 -0.244 4.612 1.00 94.94 94 ILE A O 1
ATOM 786 N N . LEU A 1 95 ? 5.904 1.722 5.309 1.00 94.44 95 LEU A N 1
ATOM 787 C CA . LEU A 1 95 ? 7.327 1.397 5.196 1.00 94.44 95 LEU A CA 1
ATOM 788 C C . LEU A 1 95 ? 7.934 0.997 6.544 1.00 94.44 95 LEU A C 1
ATOM 790 O O . LEU A 1 95 ? 7.381 1.389 7.606 1.00 94.44 95 LEU A O 1
#

InterPro domains:
  IPR038509 IFS superfamily [G3DSA:1.25.40.520] (1-85)

Secondary structure (DSSP, 8-state):
-HHHHHHHHTTS-HHHHHHHHHHHHHHHHHHHTT--SS---HHHHHHHHHHHHHHTHHHHHT--SGGGGGSTTHHHHHHHHHHHHHHHHHS----

Radius of gyration: 12.62 Å; chains: 1; bounding box: 32×25×29 Å

Sequence (95 aa):
MFEDTILEMMDGEPFDIYVALFLVFNQLRYEHDGRSSFVIDRDKVLKKLRQTLINNKEKLMNYFEWACGNYEGGAWGEVVRIDELCKEKFNISIL

pLDDT: mean 94.72, std 3.78, range [76.44, 98.44]

Organism: NCBI:txid1677857

Foldseek 3Di:
DVLVQLLVLLVDALVSLLVSLVVVLVLLVCVLVVNDPDHDPCVVSLVSNLVSCVVCQQRQLVACPDPQVVANSGSNRVLVVSQVVCCVRPVDGSD